Protein AF-A0A3B8I0A5-F1 (afdb_monomer_lite)

pLDDT: mean 93.6, std 6.86, range [57.91, 97.88]

Structure (mmCIF, N/CA/C/O backbone):
data_AF-A0A3B8I0A5-F1
#
_entry.id   AF-A0A3B8I0A5-F1
#
l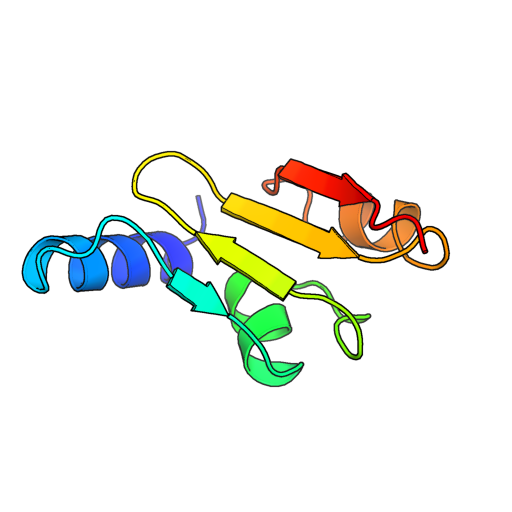oop_
_atom_site.group_PDB
_atom_site.id
_atom_site.type_symbol
_atom_site.label_atom_id
_atom_site.label_alt_id
_atom_site.label_comp_id
_atom_site.label_asym_id
_atom_site.label_entity_id
_atom_site.label_seq_id
_atom_site.pdbx_PDB_ins_code
_atom_site.Cartn_x
_atom_site.Cartn_y
_atom_site.Cartn_z
_atom_site.occupancy
_atom_site.B_iso_or_equiv
_atom_site.auth_seq_id
_atom_site.auth_comp_id
_atom_site.auth_asym_id
_atom_site.auth_atom_id
_atom_site.pdbx_PDB_model_num
ATOM 1 N N . MET A 1 1 ? 3.388 -13.031 3.504 1.00 57.91 1 MET A N 1
ATOM 2 C CA . MET A 1 1 ? 2.646 -12.193 4.475 1.00 57.91 1 MET A CA 1
ATOM 3 C C . MET A 1 1 ? 3.602 -11.211 5.149 1.00 57.91 1 MET A C 1
ATOM 5 O O . MET A 1 1 ? 4.439 -11.620 5.949 1.00 57.91 1 MET A O 1
ATOM 9 N N . ASN A 1 2 ? 3.538 -9.932 4.780 1.00 81.50 2 ASN A N 1
ATOM 10 C CA . ASN A 1 2 ? 4.467 -8.900 5.246 1.00 81.50 2 ASN A CA 1
ATOM 11 C C . ASN A 1 2 ? 4.225 -8.555 6.735 1.00 81.50 2 ASN A C 1
ATOM 13 O O . ASN A 1 2 ? 3.173 -8.022 7.088 1.00 81.50 2 ASN A O 1
ATOM 17 N N . GLN A 1 3 ? 5.200 -8.823 7.616 1.00 91.06 3 GLN A N 1
ATOM 18 C CA . GLN A 1 3 ? 5.103 -8.529 9.060 1.00 91.06 3 GLN A CA 1
ATOM 19 C C . GLN A 1 3 ? 4.833 -7.044 9.364 1.00 91.06 3 GLN A C 1
ATOM 21 O O . GLN A 1 3 ? 4.264 -6.717 10.405 1.00 91.06 3 GLN A O 1
ATOM 26 N N . ARG A 1 4 ? 5.230 -6.129 8.471 1.00 93.62 4 ARG A N 1
ATOM 27 C CA . ARG A 1 4 ? 4.993 -4.685 8.623 1.00 93.62 4 ARG A CA 1
ATOM 28 C C . ARG A 1 4 ? 3.510 -4.359 8.463 1.00 93.62 4 ARG A C 1
ATOM 30 O O . ARG A 1 4 ? 2.964 -3.644 9.296 1.00 93.62 4 ARG A O 1
ATOM 37 N N . LEU A 1 5 ? 2.867 -4.952 7.457 1.00 93.44 5 LEU A N 1
ATOM 38 C CA . LEU A 1 5 ? 1.439 -4.784 7.191 1.00 93.44 5 LEU A CA 1
ATOM 39 C C . LEU A 1 5 ? 0.584 -5.340 8.338 1.00 93.44 5 LEU A C 1
ATOM 41 O O . LEU A 1 5 ? -0.370 -4.696 8.759 1.00 93.44 5 LEU A O 1
ATOM 45 N N . LEU A 1 6 ? 0.968 -6.495 8.897 1.00 94.19 6 LEU A N 1
ATOM 46 C CA . LEU A 1 6 ? 0.277 -7.085 10.050 1.00 94.19 6 LEU A CA 1
ATOM 47 C C . LEU A 1 6 ? 0.314 -6.169 11.279 1.00 94.19 6 LEU A C 1
ATOM 49 O O . LEU A 1 6 ? -0.718 -5.939 11.903 1.00 94.19 6 LEU A O 1
ATOM 53 N N . ARG A 1 7 ? 1.486 -5.605 11.603 1.00 95.44 7 ARG A N 1
ATOM 54 C CA . ARG A 1 7 ? 1.613 -4.658 12.722 1.00 95.44 7 ARG A CA 1
ATOM 55 C C . ARG A 1 7 ? 0.793 -3.391 12.496 1.00 95.44 7 ARG A C 1
ATOM 57 O O . ARG A 1 7 ? 0.153 -2.924 13.428 1.00 95.44 7 ARG A O 1
ATOM 64 N N . LEU A 1 8 ? 0.782 -2.867 11.268 1.00 95.50 8 LEU A N 1
ATOM 65 C CA . LEU A 1 8 ? -0.030 -1.700 10.931 1.00 95.50 8 LEU A CA 1
ATOM 66 C C . LEU A 1 8 ? -1.525 -1.986 11.125 1.00 95.50 8 LEU A C 1
ATOM 68 O O 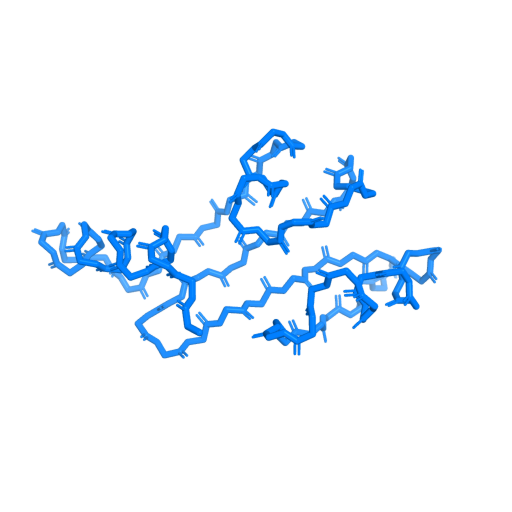. LEU A 1 8 ? -2.204 -1.207 11.784 1.00 95.50 8 LEU A O 1
ATOM 72 N N . ARG A 1 9 ? -2.026 -3.125 10.630 1.00 95.88 9 ARG A N 1
ATOM 73 C CA . ARG A 1 9 ? -3.431 -3.529 10.814 1.00 95.88 9 ARG A CA 1
ATOM 74 C C . ARG A 1 9 ? -3.814 -3.661 12.287 1.00 95.88 9 ARG A C 1
ATOM 76 O O . ARG A 1 9 ? -4.874 -3.187 12.674 1.00 95.88 9 ARG A O 1
ATOM 83 N N . GLN A 1 10 ? -2.927 -4.209 13.116 1.00 96.44 10 GLN A N 1
ATOM 84 C CA . GLN A 1 10 ? -3.150 -4.277 14.561 1.00 96.44 10 GLN A CA 1
ATOM 85 C C . GLN A 1 10 ? -3.272 -2.879 15.197 1.00 96.44 10 GLN A C 1
ATOM 87 O O . GLN A 1 10 ? -4.107 -2.666 16.072 1.00 96.44 10 GLN A O 1
ATOM 92 N N . SER A 1 11 ? -2.468 -1.906 14.756 1.00 96.81 11 SER A N 1
ATOM 93 C CA . SER A 1 11 ? -2.575 -0.520 15.230 1.00 96.81 11 SER A CA 1
ATOM 94 C C . SER A 1 11 ? -3.866 0.170 14.778 1.00 96.81 11 SER A C 1
ATOM 96 O O . SER A 1 11 ? -4.422 0.960 15.543 1.00 96.81 11 SER A O 1
ATOM 98 N N . LEU A 1 12 ? -4.361 -0.133 13.572 1.00 97.06 12 LEU A N 1
ATOM 99 C CA . LEU A 1 12 ? -5.657 0.365 13.091 1.00 97.06 12 LEU A CA 1
ATOM 100 C C . LEU A 1 12 ? -6.809 -0.183 13.939 1.00 97.06 12 LEU A C 1
ATOM 102 O O . LEU A 1 12 ? -7.636 0.594 14.408 1.00 97.06 12 LEU A O 1
ATOM 106 N N . GLU A 1 13 ? -6.803 -1.490 14.216 1.00 97.12 13 GLU A N 1
ATOM 107 C CA . GLU A 1 13 ? -7.801 -2.152 15.066 1.00 97.12 13 GLU A CA 1
ATOM 108 C C . GLU A 1 13 ? -7.835 -1.544 16.478 1.00 97.12 13 GLU A C 1
ATOM 110 O O . GLU A 1 13 ? -8.897 -1.170 16.974 1.00 97.12 13 GLU A O 1
ATOM 115 N N . GLN A 1 14 ? -6.667 -1.362 17.104 1.00 97.69 14 GLN A N 1
ATOM 116 C CA . GLN A 1 14 ? -6.548 -0.727 18.426 1.00 97.69 14 GLN A CA 1
ATOM 117 C C . GLN A 1 14 ? -7.063 0.715 18.448 1.00 97.69 14 GLN A C 1
ATOM 119 O O . GLN A 1 14 ? -7.524 1.188 19.486 1.00 97.69 14 GLN A O 1
ATOM 124 N N . SER A 1 15 ? -6.976 1.405 17.311 1.00 97.12 15 SER A N 1
ATOM 125 C CA . SER A 1 15 ? -7.416 2.792 17.152 1.00 97.12 15 SER A CA 1
ATOM 126 C C . SER A 1 15 ? -8.858 2.906 16.650 1.00 97.12 15 SER A C 1
ATOM 128 O O . SER A 1 15 ? -9.326 4.021 16.441 1.00 97.12 15 SER A O 1
ATOM 130 N N . GLN A 1 16 ? -9.557 1.779 16.457 1.00 97.06 16 GLN A N 1
ATOM 131 C CA . GLN A 1 16 ? -10.913 1.713 15.898 1.00 97.06 16 GLN A CA 1
ATOM 132 C C . GLN A 1 16 ? -11.039 2.426 14.539 1.00 97.06 16 GLN A C 1
ATOM 134 O O . GLN A 1 16 ? -12.008 3.139 14.287 1.00 97.06 16 GLN A O 1
ATOM 139 N N . LEU A 1 17 ? -10.035 2.253 13.673 1.00 97.75 17 LEU A N 1
ATOM 140 C CA . LEU A 1 17 ? -10.001 2.820 12.325 1.00 97.75 17 LEU A CA 1
ATOM 141 C C . LEU A 1 17 ? -10.262 1.736 11.277 1.00 97.75 17 LEU A C 1
ATOM 143 O O . LEU A 1 17 ? -9.621 0.687 11.295 1.00 97.75 17 LEU A O 1
ATOM 147 N N . ASP A 1 18 ? -11.134 2.033 10.315 1.00 97.00 18 ASP A N 1
ATOM 148 C CA . ASP A 1 18 ? -11.484 1.102 9.231 1.00 97.00 18 ASP A CA 1
ATOM 149 C C . ASP A 1 18 ? -10.359 0.945 8.190 1.00 97.00 18 ASP A C 1
ATOM 151 O O . ASP A 1 18 ? -10.250 -0.072 7.498 1.00 97.00 18 ASP A O 1
ATOM 155 N N . GLY A 1 19 ? -9.491 1.952 8.078 1.00 97.12 19 GLY A N 1
ATOM 156 C CA . GLY A 1 19 ? -8.373 1.948 7.148 1.00 97.12 19 GLY A CA 1
ATOM 157 C C . GLY A 1 19 ? -7.510 3.200 7.227 1.00 97.12 19 GLY A C 1
ATOM 158 O O . GLY A 1 19 ? -7.774 4.123 7.999 1.00 97.12 19 GLY A O 1
ATOM 159 N N . ILE A 1 20 ? -6.457 3.221 6.416 1.00 97.69 20 ILE A N 1
ATOM 160 C CA . ILE A 1 20 ? -5.509 4.331 6.321 1.00 97.69 20 ILE A CA 1
ATOM 161 C C . ILE A 1 20 ? -5.034 4.516 4.882 1.00 97.69 20 ILE A C 1
ATOM 163 O O . ILE A 1 20 ? -4.755 3.542 4.178 1.00 97.69 20 ILE A O 1
ATOM 167 N N . ILE A 1 21 ? -4.915 5.780 4.472 1.00 97.50 21 ILE A N 1
ATOM 168 C CA . ILE A 1 21 ? -4.214 6.169 3.249 1.00 97.50 21 ILE A CA 1
ATOM 169 C C . ILE A 1 21 ? -2.773 6.505 3.621 1.00 97.50 21 ILE A C 1
ATOM 171 O O . ILE A 1 21 ? -2.532 7.300 4.531 1.00 97.50 21 ILE A O 1
ATOM 175 N N . ILE A 1 22 ? -1.824 5.894 2.921 1.00 96.50 22 ILE A N 1
ATOM 176 C CA . ILE A 1 22 ? -0.396 6.147 3.088 1.00 96.50 22 ILE A CA 1
ATOM 177 C C . ILE A 1 22 ? 0.115 6.908 1.875 1.00 96.50 22 ILE A C 1
ATOM 179 O O . ILE A 1 22 ? -0.067 6.480 0.734 1.00 96.50 22 ILE A O 1
ATOM 183 N N . ASP A 1 23 ? 0.795 8.006 2.172 1.00 94.06 23 ASP A N 1
ATOM 184 C CA . ASP A 1 23 ? 1.490 8.866 1.226 1.00 94.06 23 ASP A CA 1
ATOM 185 C C . ASP A 1 23 ? 2.976 8.968 1.633 1.00 94.06 23 ASP A C 1
ATOM 187 O O . ASP A 1 23 ? 3.370 8.588 2.749 1.00 94.06 23 ASP A O 1
ATOM 191 N N . GLY A 1 24 ? 3.802 9.479 0.728 1.00 95.00 24 GLY A N 1
ATOM 192 C CA . GLY A 1 24 ? 5.244 9.603 0.881 1.00 95.00 24 GLY A CA 1
ATOM 193 C C . GLY A 1 24 ? 5.997 8.349 0.442 1.00 95.00 24 GLY A C 1
ATOM 194 O O . GLY A 1 24 ? 5.754 7.234 0.920 1.00 95.00 24 GLY A O 1
ATOM 195 N N . ARG A 1 25 ? 6.971 8.555 -0.448 1.00 94.69 25 ARG A N 1
ATOM 196 C CA . ARG A 1 25 ? 7.774 7.508 -1.093 1.00 94.69 25 ARG A CA 1
ATOM 197 C C . ARG A 1 25 ? 8.379 6.517 -0.101 1.00 94.69 25 ARG A C 1
ATOM 199 O O . ARG A 1 25 ? 8.367 5.315 -0.350 1.00 94.69 25 ARG A O 1
ATOM 206 N N . GLU A 1 26 ? 8.902 6.997 1.023 1.00 95.50 26 GLU A N 1
ATOM 207 C CA . GLU A 1 26 ? 9.563 6.172 2.033 1.00 95.50 26 GLU A CA 1
ATOM 208 C C . GLU A 1 26 ? 8.579 5.221 2.718 1.00 95.50 26 GLU A C 1
ATOM 210 O O . GLU A 1 26 ? 8.896 4.048 2.926 1.00 95.50 26 GLU A O 1
ATOM 215 N N . ASN A 1 27 ? 7.373 5.701 3.034 1.00 95.44 27 ASN A N 1
ATOM 216 C CA . ASN A 1 27 ? 6.329 4.892 3.659 1.00 95.44 27 ASN A CA 1
ATOM 217 C C . ASN A 1 27 ? 5.771 3.866 2.672 1.00 95.44 27 ASN A C 1
ATOM 219 O O . ASN A 1 27 ? 5.580 2.698 3.027 1.00 95.44 27 ASN A O 1
ATOM 223 N N . ILE A 1 28 ? 5.564 4.298 1.424 1.00 96.12 28 ILE A N 1
ATOM 224 C CA . ILE A 1 28 ? 5.116 3.442 0.327 1.00 96.12 28 ILE A CA 1
ATOM 225 C C . ILE A 1 28 ? 6.113 2.308 0.128 1.00 96.12 28 ILE A C 1
ATOM 227 O O . ILE A 1 28 ? 5.731 1.140 0.207 1.00 96.12 28 ILE A O 1
ATOM 231 N N . TYR A 1 29 ? 7.397 2.629 -0.024 1.00 95.75 29 TYR A N 1
ATOM 232 C CA . TYR A 1 29 ? 8.454 1.635 -0.163 1.00 95.75 29 TYR A CA 1
ATOM 233 C C . TYR A 1 29 ? 8.546 0.723 1.066 1.00 95.75 29 TYR A C 1
ATOM 235 O O . TYR A 1 29 ? 8.621 -0.500 0.938 1.00 95.75 29 TYR A O 1
ATOM 243 N N . TYR A 1 30 ? 8.491 1.282 2.277 1.00 95.75 30 TYR A N 1
ATOM 244 C CA . TYR A 1 30 ? 8.576 0.496 3.506 1.00 95.75 30 TYR A CA 1
ATOM 245 C C . TYR A 1 30 ? 7.465 -0.562 3.609 1.00 95.75 30 TYR A C 1
ATOM 247 O O . TYR A 1 30 ? 7.726 -1.676 4.079 1.00 95.75 30 TYR A O 1
ATOM 255 N N . LEU A 1 31 ? 6.245 -0.250 3.169 1.00 95.69 31 LEU A N 1
ATOM 256 C CA . LEU A 1 31 ? 5.103 -1.163 3.261 1.00 95.69 31 LEU A CA 1
ATOM 257 C C . LEU A 1 31 ? 4.966 -2.088 2.048 1.00 95.69 31 LEU A C 1
ATOM 259 O O . LEU A 1 31 ? 4.662 -3.268 2.228 1.00 95.69 31 LEU A O 1
ATOM 263 N N . SER A 1 32 ? 5.200 -1.579 0.840 1.00 95.12 32 SER A N 1
ATOM 264 C CA . SER A 1 32 ? 4.904 -2.289 -0.412 1.00 95.12 32 SER A CA 1
ATOM 265 C C . SER A 1 32 ? 6.126 -2.843 -1.142 1.00 95.12 32 SER A C 1
ATOM 267 O O . SER A 1 32 ? 5.962 -3.707 -1.996 1.00 95.12 32 SER A O 1
ATOM 269 N N . ALA A 1 33 ? 7.333 -2.378 -0.798 1.00 95.50 33 ALA A N 1
ATOM 270 C CA . ALA A 1 33 ? 8.573 -2.555 -1.563 1.00 95.50 33 ALA A CA 1
ATOM 271 C C . ALA A 1 33 ? 8.579 -1.906 -2.962 1.00 95.50 33 ALA A C 1
ATOM 273 O O . ALA A 1 33 ? 9.583 -2.011 -3.665 1.00 95.50 33 ALA A O 1
ATOM 274 N N . PHE A 1 34 ? 7.521 -1.181 -3.338 1.00 95.88 34 PHE A N 1
ATOM 275 C CA . PHE A 1 34 ? 7.456 -0.438 -4.591 1.00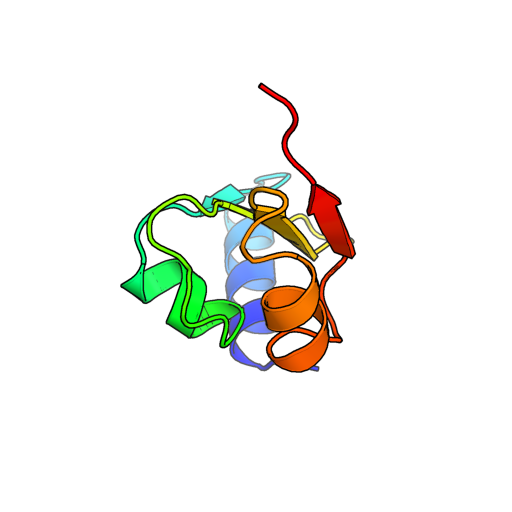 95.88 34 PHE A CA 1
ATOM 276 C C . PHE A 1 34 ? 8.400 0.769 -4.569 1.00 95.88 34 PHE A C 1
ATOM 278 O O . PHE A 1 34 ? 8.332 1.617 -3.675 1.00 95.88 34 PHE A O 1
ATOM 285 N N . THR A 1 35 ? 9.289 0.854 -5.555 1.00 95.00 35 THR A N 1
ATOM 286 C CA . THR A 1 35 ? 10.340 1.881 -5.626 1.00 95.00 35 THR A CA 1
ATOM 287 C C . THR A 1 35 ? 9.929 3.114 -6.442 1.00 95.00 35 THR A C 1
ATOM 289 O O . THR A 1 35 ? 10.471 4.202 -6.229 1.00 95.00 35 THR A O 1
ATOM 292 N N . GLY A 1 36 ? 8.918 2.992 -7.310 1.00 90.56 36 GLY A N 1
ATOM 293 C CA . GLY A 1 36 ? 8.365 4.085 -8.125 1.00 90.56 36 GLY A CA 1
ATOM 294 C C . GLY A 1 36 ? 7.389 5.017 -7.390 1.00 90.56 36 GLY A C 1
ATOM 295 O O . GLY A 1 36 ? 6.652 5.758 -8.029 1.00 90.56 36 GLY A O 1
ATOM 296 N N . GLY A 1 37 ? 7.349 4.981 -6.056 1.00 78.31 37 GLY A N 1
ATOM 297 C CA . GLY A 1 37 ? 6.287 5.585 -5.245 1.00 78.31 37 GLY A CA 1
ATOM 298 C C . GLY A 1 37 ? 6.271 7.113 -5.104 1.00 78.31 37 GLY A C 1
ATOM 299 O O . GLY A 1 37 ? 5.839 7.576 -4.058 1.00 78.31 37 GLY A O 1
ATOM 300 N N . GLU A 1 38 ? 6.762 7.896 -6.073 1.00 85.56 38 GLU A N 1
ATOM 301 C CA . GLU A 1 38 ? 6.645 9.374 -6.019 1.00 85.56 38 GLU A CA 1
ATOM 302 C C . GLU A 1 38 ? 5.193 9.840 -6.151 1.00 85.56 38 GLU A C 1
ATOM 304 O O . GLU A 1 38 ? 4.760 10.681 -5.372 1.00 85.56 38 GLU A O 1
ATOM 309 N N . ASP A 1 39 ? 4.449 9.243 -7.085 1.00 87.00 39 ASP A N 1
ATOM 310 C CA . ASP A 1 39 ? 3.049 9.580 -7.380 1.00 87.00 39 ASP A CA 1
ATOM 311 C C . ASP A 1 39 ? 2.078 8.475 -6.918 1.00 87.00 39 ASP A C 1
ATOM 313 O O . ASP A 1 39 ? 0.918 8.444 -7.320 1.00 87.00 39 ASP A O 1
ATOM 317 N N . ALA A 1 40 ? 2.549 7.513 -6.118 1.00 94.56 40 ALA A N 1
ATOM 318 C CA . ALA A 1 40 ? 1.719 6.399 -5.671 1.00 94.56 40 ALA A CA 1
ATOM 319 C C . ALA A 1 40 ? 1.053 6.678 -4.329 1.00 94.56 40 ALA A C 1
ATOM 321 O O . ALA A 1 40 ? 1.529 7.473 -3.523 1.00 94.56 40 ALA A O 1
ATOM 322 N N . ARG A 1 41 ? -0.024 5.947 -4.053 1.00 96.88 41 ARG A N 1
ATOM 323 C CA . ARG A 1 41 ? -0.662 5.911 -2.735 1.00 96.88 41 ARG A CA 1
ATOM 324 C C . ARG A 1 41 ? -1.001 4.490 -2.352 1.00 96.88 41 ARG A C 1
ATOM 326 O O . ARG A 1 41 ? -1.237 3.645 -3.214 1.00 96.88 41 ARG A O 1
ATOM 333 N N . LEU A 1 42 ? -1.045 4.226 -1.052 1.00 97.12 42 LEU A N 1
ATOM 334 C CA . LEU A 1 42 ? -1.535 2.951 -0.538 1.00 97.12 42 LEU A CA 1
ATOM 335 C C . LEU A 1 42 ? -2.840 3.170 0.216 1.00 97.12 42 LEU A C 1
ATOM 337 O O . LEU A 1 42 ? -2.940 4.111 1.000 1.00 97.12 42 LEU A O 1
ATOM 341 N N . LEU A 1 43 ? -3.800 2.269 0.035 1.00 97.88 43 LEU A N 1
ATOM 342 C CA . LEU A 1 43 ? -4.959 2.142 0.917 1.00 97.88 43 LEU A CA 1
ATOM 343 C C . LEU A 1 43 ? -4.883 0.792 1.611 1.00 97.88 43 LEU A C 1
ATOM 345 O O . LEU A 1 43 ? -4.799 -0.250 0.962 1.00 97.88 43 LEU A O 1
ATOM 349 N N . ILE A 1 44 ? -4.899 0.816 2.937 1.00 97.56 44 ILE A N 1
ATOM 350 C CA . ILE A 1 44 ? -4.813 -0.389 3.754 1.00 97.56 44 ILE A CA 1
ATOM 351 C C . ILE A 1 44 ? -6.035 -0.428 4.653 1.00 97.56 44 ILE A C 1
ATOM 353 O O . ILE A 1 44 ? -6.258 0.495 5.436 1.00 97.56 44 ILE A O 1
ATOM 357 N N . THR A 1 45 ? -6.797 -1.510 4.552 1.00 96.94 45 THR A N 1
ATOM 358 C CA . THR A 1 45 ? -7.917 -1.824 5.443 1.00 96.94 45 THR A CA 1
ATOM 359 C C . THR A 1 45 ? -7.598 -3.103 6.220 1.00 96.94 45 THR A C 1
ATOM 361 O O . THR A 1 45 ? -6.504 -3.677 6.093 1.00 96.94 45 THR A O 1
ATOM 364 N N . ALA A 1 46 ? -8.540 -3.568 7.041 1.00 94.06 46 ALA A N 1
ATOM 365 C CA . ALA A 1 46 ? -8.427 -4.864 7.709 1.00 94.06 46 ALA A CA 1
ATOM 366 C C . ALA A 1 46 ? -8.250 -6.027 6.709 1.00 94.06 46 ALA A C 1
ATOM 368 O O . ALA A 1 46 ? -7.527 -6.985 6.992 1.00 94.06 46 ALA A O 1
ATOM 369 N N . GLU A 1 47 ? -8.847 -5.911 5.522 1.00 92.25 47 GLU A N 1
ATOM 370 C CA . GLU A 1 47 ? -8.943 -6.993 4.539 1.00 92.25 47 GLU A CA 1
ATOM 371 C C . GLU A 1 47 ? -8.041 -6.743 3.327 1.00 92.25 47 GLU A C 1
ATOM 373 O O . GLU A 1 47 ? -7.331 -7.639 2.867 1.00 92.25 47 GLU A O 1
ATOM 378 N N . GLU A 1 48 ? -7.962 -5.496 2.870 1.00 95.38 48 GLU A N 1
ATOM 379 C CA . GLU A 1 48 ? -7.350 -5.140 1.594 1.00 95.38 48 GLU A CA 1
ATOM 380 C C . GLU A 1 48 ? -6.042 -4.361 1.774 1.00 95.38 48 GLU A C 1
ATOM 382 O O . GLU A 1 48 ? -5.777 -3.739 2.810 1.00 95.38 48 GLU A O 1
ATOM 387 N N . ALA A 1 49 ? -5.190 -4.448 0.756 1.00 96.88 49 ALA A N 1
ATOM 388 C CA . ALA A 1 49 ? -3.976 -3.661 0.606 1.00 96.88 49 ALA A CA 1
ATOM 389 C C . ALA A 1 49 ? -3.867 -3.271 -0.871 1.00 96.88 49 ALA A C 1
ATOM 391 O O . ALA A 1 49 ? -3.533 -4.097 -1.722 1.00 96.88 49 ALA A O 1
ATOM 392 N N . MET A 1 50 ? -4.218 -2.025 -1.172 1.00 97.69 50 MET A N 1
ATOM 393 C CA . MET A 1 50 ? -4.275 -1.490 -2.528 1.00 97.69 50 MET A CA 1
ATOM 394 C C . MET A 1 50 ? -3.115 -0.535 -2.780 1.00 97.69 50 MET A C 1
ATOM 396 O O . MET A 1 50 ? -2.782 0.269 -1.908 1.00 97.69 50 MET A O 1
ATOM 400 N N . LEU A 1 51 ? -2.523 -0.623 -3.968 1.00 97.38 51 LEU A N 1
ATOM 401 C CA . LEU A 1 51 ? -1.486 0.283 -4.452 1.00 97.38 51 LEU A CA 1
ATOM 402 C C . LEU A 1 51 ? -2.024 1.016 -5.677 1.00 97.38 51 LEU A C 1
ATOM 404 O O . LEU A 1 51 ? -2.302 0.407 -6.708 1.00 97.38 51 LEU A O 1
ATOM 408 N N . PHE A 1 52 ? -2.161 2.327 -5.533 1.00 97.06 52 PHE A N 1
ATOM 409 C CA . PHE A 1 52 ? -2.592 3.249 -6.571 1.00 97.06 52 PHE A CA 1
ATOM 410 C C . PHE A 1 52 ? -1.362 3.810 -7.265 1.00 97.06 52 PHE A C 1
ATOM 412 O O . PHE A 1 52 ? -0.453 4.307 -6.597 1.00 97.06 52 PHE A O 1
ATOM 419 N N . THR A 1 53 ? -1.308 3.705 -8.586 1.00 94.94 53 THR A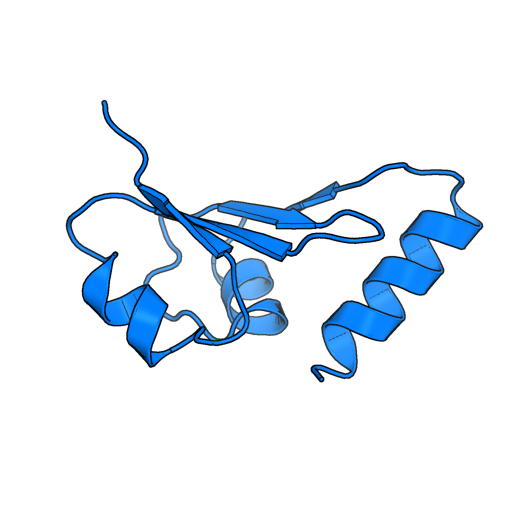 N 1
ATOM 420 C CA . THR A 1 53 ? -0.251 4.313 -9.398 1.00 94.94 53 THR A CA 1
ATOM 421 C C . THR A 1 53 ? -0.748 4.519 -10.823 1.00 94.94 53 THR A C 1
ATOM 423 O O . THR A 1 53 ? -1.745 3.924 -11.227 1.00 94.94 53 THR A O 1
ATOM 426 N N . ASP A 1 54 ? -0.071 5.357 -11.597 1.00 92.69 54 ASP A N 1
ATOM 427 C CA . ASP A 1 54 ? -0.410 5.554 -13.001 1.00 92.69 54 ASP A CA 1
ATOM 428 C C . ASP A 1 54 ? 0.205 4.480 -13.919 1.00 92.69 54 ASP A C 1
ATOM 430 O O . ASP A 1 54 ? 1.094 3.708 -13.542 1.00 92.69 54 ASP A O 1
ATOM 434 N N . SER A 1 55 ? -0.265 4.471 -15.168 1.00 92.38 55 SER A N 1
ATOM 435 C CA . SER A 1 55 ? 0.146 3.528 -16.219 1.00 92.38 55 SER A CA 1
ATOM 436 C C . SER A 1 55 ? 1.665 3.391 -16.441 1.00 92.38 55 SER A C 1
ATOM 438 O O . SER A 1 55 ? 2.115 2.335 -16.887 1.00 92.38 55 SER A O 1
ATOM 440 N N . ARG A 1 56 ? 2.484 4.407 -16.117 1.00 91.56 56 ARG A N 1
ATOM 441 C CA . ARG A 1 56 ? 3.952 4.366 -16.280 1.00 91.56 56 ARG A CA 1
ATOM 442 C C . ARG A 1 56 ? 4.600 3.329 -15.370 1.00 91.56 56 ARG A C 1
ATOM 444 O O . ARG A 1 56 ? 5.663 2.813 -15.712 1.00 91.56 56 ARG A O 1
ATOM 451 N N . TYR A 1 57 ? 3.981 3.035 -14.227 1.00 94.50 57 TYR A N 1
ATOM 452 C CA . TYR A 1 57 ? 4.556 2.165 -13.209 1.00 94.50 57 TYR A CA 1
ATOM 453 C C . TYR A 1 57 ? 3.752 0.893 -12.938 1.00 94.50 57 TYR A C 1
ATOM 455 O O . TYR A 1 57 ? 4.207 0.067 -12.150 1.00 94.50 57 TYR A O 1
ATOM 463 N N . THR A 1 58 ? 2.605 0.675 -13.589 1.00 93.12 58 THR A N 1
ATOM 464 C CA . THR A 1 58 ? 1.739 -0.491 -13.330 1.00 93.12 58 THR A CA 1
ATOM 465 C C . THR A 1 58 ? 2.483 -1.826 -13.457 1.00 93.12 58 THR A C 1
ATOM 467 O O . THR A 1 58 ? 2.391 -2.669 -12.564 1.00 93.12 58 THR A O 1
ATOM 470 N N . GLU A 1 59 ? 3.283 -2.020 -14.513 1.00 94.62 59 GLU A N 1
ATOM 471 C CA . GLU A 1 59 ? 4.068 -3.256 -14.678 1.00 94.62 59 GLU A CA 1
ATOM 472 C C . GLU A 1 59 ? 5.165 -3.411 -13.616 1.00 94.62 59 GLU A C 1
ATOM 474 O O . GLU A 1 59 ? 5.442 -4.518 -13.146 1.00 94.62 59 GLU A O 1
ATOM 479 N N . GLN A 1 60 ? 5.797 -2.306 -13.217 1.00 96.12 60 GLN A N 1
ATOM 480 C CA . GLN A 1 60 ? 6.807 -2.316 -12.164 1.00 96.12 60 GLN A CA 1
ATOM 481 C C . GLN A 1 60 ? 6.176 -2.651 -10.809 1.00 96.12 60 GLN A C 1
ATOM 483 O O . GLN A 1 60 ? 6.684 -3.523 -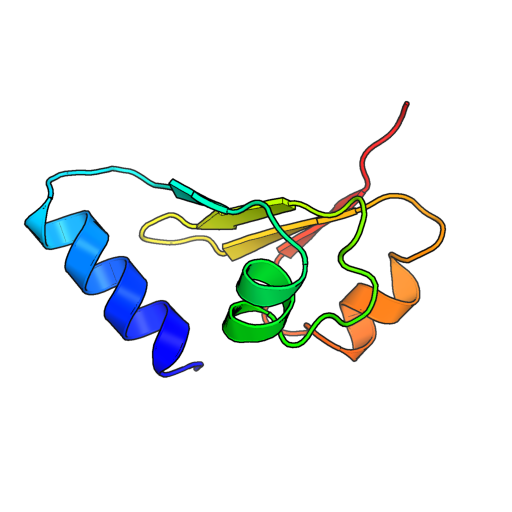10.107 1.00 96.12 60 GLN A O 1
ATOM 488 N N . ALA A 1 61 ? 5.050 -2.020 -10.471 1.00 96.12 61 ALA A N 1
ATOM 489 C CA . ALA A 1 61 ? 4.309 -2.277 -9.244 1.00 96.12 61 ALA A CA 1
ATOM 490 C C . ALA A 1 61 ? 3.852 -3.741 -9.162 1.00 96.12 61 ALA A C 1
ATOM 492 O O . ALA A 1 61 ? 3.985 -4.360 -8.111 1.00 96.12 61 ALA A O 1
ATOM 493 N N . ALA A 1 62 ? 3.426 -4.346 -10.277 1.00 95.81 62 ALA A N 1
ATOM 494 C CA . ALA A 1 62 ? 3.055 -5.765 -10.316 1.00 95.81 62 ALA A CA 1
ATOM 495 C C . ALA A 1 62 ? 4.227 -6.696 -9.998 1.00 95.81 62 ALA A C 1
ATOM 497 O O . ALA A 1 62 ? 4.049 -7.741 -9.371 1.00 95.81 62 ALA A O 1
ATOM 498 N N . ARG A 1 63 ? 5.438 -6.318 -10.417 1.00 97.06 63 ARG A N 1
ATOM 499 C CA . ARG A 1 63 ? 6.657 -7.090 -10.160 1.00 97.06 63 ARG A CA 1
ATOM 500 C C . ARG A 1 63 ? 7.208 -6.887 -8.752 1.00 97.06 63 ARG A C 1
ATOM 502 O O . ARG A 1 63 ? 7.692 -7.846 -8.157 1.00 97.06 63 ARG A O 1
ATOM 509 N N . GLU A 1 64 ? 7.195 -5.657 -8.248 1.00 96.38 64 GLU A N 1
ATOM 510 C CA . GLU A 1 64 ? 7.779 -5.298 -6.948 1.00 96.38 64 GLU A CA 1
ATOM 511 C C . GLU A 1 64 ? 6.827 -5.575 -5.777 1.00 96.38 64 GLU A C 1
ATOM 513 O O . GLU A 1 64 ? 7.277 -5.906 -4.679 1.00 96.38 64 GLU A O 1
ATOM 518 N N . SER A 1 65 ? 5.518 -5.496 -6.019 1.00 95.94 65 SER A N 1
ATOM 519 C CA . SER A 1 65 ? 4.464 -5.587 -5.007 1.00 95.94 65 SER A CA 1
ATOM 520 C C . SER A 1 65 ? 3.381 -6.611 -5.393 1.00 95.94 65 SER A C 1
ATOM 522 O O . SER A 1 65 ? 2.203 -6.265 -5.436 1.00 95.94 65 SER A O 1
ATOM 524 N N . PRO A 1 66 ? 3.729 -7.892 -5.634 1.00 95.06 66 PRO A N 1
ATOM 525 C CA . PRO A 1 66 ? 2.785 -8.903 -6.134 1.00 95.06 66 PRO A CA 1
ATOM 526 C C . PRO A 1 66 ? 1.656 -9.253 -5.150 1.00 95.06 66 PRO A C 1
ATOM 528 O O . PRO A 1 66 ? 0.625 -9.779 -5.557 1.00 95.06 66 PRO A O 1
ATOM 531 N N . ASP A 1 67 ? 1.848 -8.961 -3.861 1.00 93.56 67 ASP A N 1
ATOM 532 C CA . ASP A 1 67 ? 0.851 -9.176 -2.804 1.00 93.56 67 ASP A CA 1
ATOM 533 C C . ASP A 1 67 ? -0.184 -8.029 -2.713 1.00 93.56 67 ASP A C 1
ATOM 535 O O . ASP A 1 67 ? -1.044 -8.052 -1.831 1.00 93.56 67 ASP A O 1
ATOM 539 N N . TRP A 1 68 ? -0.082 -7.002 -3.566 1.00 95.75 68 TRP A N 1
ATOM 540 C CA . TRP A 1 68 ? -0.941 -5.816 -3.540 1.00 95.75 68 TRP A CA 1
ATOM 541 C C . TRP A 1 68 ? -1.974 -5.835 -4.661 1.00 95.75 68 TRP A C 1
ATOM 543 O O . TRP A 1 68 ? -1.678 -6.191 -5.802 1.00 95.75 68 TRP A O 1
ATOM 553 N N . THR A 1 69 ? -3.180 -5.362 -4.353 1.00 97.19 69 THR A N 1
ATOM 554 C CA . THR A 1 69 ? -4.189 -5.070 -5.372 1.00 97.19 69 THR A CA 1
ATOM 555 C C . THR A 1 69 ? -3.804 -3.777 -6.081 1.00 97.19 69 THR A C 1
ATOM 557 O O . THR A 1 69 ? -3.867 -2.697 -5.492 1.00 97.19 69 THR A O 1
ATOM 560 N N . LEU A 1 70 ? -3.390 -3.870 -7.341 1.00 96.31 70 LEU A N 1
ATOM 561 C CA . LEU A 1 70 ? -3.027 -2.690 -8.121 1.00 96.31 70 LEU A CA 1
ATOM 562 C C . LEU A 1 70 ? -4.263 -1.987 -8.666 1.00 96.31 70 LEU A C 1
ATOM 564 O O . LEU A 1 70 ? -5.113 -2.619 -9.295 1.00 96.31 70 LEU A O 1
ATOM 568 N N . ILE A 1 71 ? -4.314 -0.673 -8.477 1.00 96.50 71 ILE A N 1
ATOM 569 C CA . ILE A 1 71 ? -5.332 0.203 -9.043 1.00 96.50 71 ILE A CA 1
ATOM 570 C C . ILE A 1 71 ? -4.625 1.226 -9.931 1.00 96.50 71 ILE A C 1
ATOM 572 O O . ILE A 1 71 ? -3.822 2.027 -9.455 1.00 96.50 71 ILE A O 1
ATOM 576 N N . GLU A 1 72 ? -4.912 1.186 -11.230 1.00 93.31 72 GLU A N 1
ATOM 577 C CA . GLU A 1 72 ? -4.416 2.198 -12.162 1.00 93.31 72 GLU A CA 1
ATOM 578 C C . GLU A 1 72 ? -5.230 3.487 -11.999 1.00 93.31 72 GLU A C 1
ATOM 580 O O . GLU A 1 72 ? -6.438 3.503 -12.262 1.00 93.31 72 GLU A O 1
ATOM 585 N N . GLU A 1 73 ? -4.579 4.568 -11.572 1.00 87.69 73 GLU A N 1
ATOM 586 C CA . GLU A 1 73 ? -5.192 5.895 -11.561 1.00 87.69 73 GLU A CA 1
ATOM 587 C 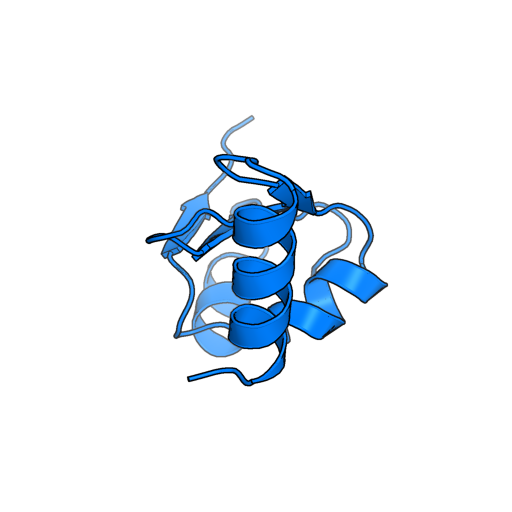C . GLU A 1 73 ? -5.231 6.446 -12.990 1.00 87.69 73 GLU A C 1
ATOM 589 O O . GLU A 1 73 ? -4.204 6.593 -13.658 1.00 87.69 73 GLU A O 1
ATOM 594 N N . LYS A 1 74 ? -6.443 6.747 -13.463 1.00 77.81 74 LYS A N 1
ATOM 595 C CA . LYS A 1 74 ? -6.662 7.433 -14.737 1.00 77.81 74 LYS A CA 1
ATOM 596 C C . LYS A 1 74 ? -6.826 8.931 -14.463 1.00 77.81 74 LYS A C 1
ATOM 598 O O . LYS A 1 74 ? -7.571 9.262 -13.539 1.00 77.81 74 LYS A O 1
ATOM 603 N N . PRO A 1 75 ? -6.149 9.807 -15.224 1.00 61.47 75 PRO A N 1
ATOM 604 C CA . PRO A 1 75 ? -6.335 11.251 -15.115 1.00 61.47 75 PRO A CA 1
ATOM 605 C C . PRO A 1 75 ? -7.755 11.693 -15.493 1.00 61.47 75 PRO A C 1
ATOM 607 O O . PRO A 1 75 ? -8.428 10.973 -16.271 1.00 61.47 75 PRO A O 1
#

Secondary structure (DSSP, 8-state):
--HHHHHHHHHHHHTT-SEEEE-SHHHHHHHH--S-TTS-EEEEESS-EEEEE-TTTHHHHHHH-TTSEEEEPP-

Radius of gyration: 11.91 Å; chains: 1; bounding box: 22×23×35 Å

Foldseek 3Di:
DDPVLVVVQVVCVVVVHQKDKDADQVRCCVRQVQNPRPPWIWIRGNPAIAIEDAPVCQVVSCVRRVVHHYDHDDD

Sequence (75 aa):
MNQRLLRLRQSLEQSQLDGIIIDGRENIYYLSAFTGGEDARLLITAEEAMLFTDSRYTEQAARESPDWTLIEEKP